Protein 7ASW (pdb70)

InterPro domains:
  IPR013766 Thioredoxin domain [PF00085] (62-162)
  IPR013766 Thioredoxin domain [PS51352] (41-168)
  IPR017937 Thioredoxin, conserved site [PS00194] (82-100)
  IPR036249 Thioredoxin-like superfamily [SSF52833] (62-165)
  IPR044182 Thioredoxin-like protein CITRX, chloroplastic [PTHR47834] (56-163)

Foldseek 3Di:
DDDDAAAEDAPVVVVCCQVVPQAKEKEKEAAPPDDQSVVQVVQVVVLCVVCPVRYHHYYYHCVRHVPVCVVVVPDAPTKMKICGRDPPLDIDIDHTHDGNVRVNVVSVVSVVD

B-factor: mean 70.15, std 12.58, range [30.0, 111.93]

Solvent-accessible surface area: 6855 Å² total; per-residue (Å²): 234,177,147,217,164,20,98,100,15,33,14,132,86,8,122,87,22,57,92,80,68,100,30,5,3,0,1,0,7,20,0,93,180,13,42,63,2,102,110,0,24,144,28,0,77,55,0,4,106,91,6,102,58,114,12,107,1,2,51,1,5,17,83,110,14,72,108,24,17,112,155,59,208,27,161,18,43,0,0,3,28,3,24,3,106,66,93,74,69,111,65,64,111,42,78,26,88,34,60,2,66,89,2,35,91,33,0,25,120,27,75,89,97

Organism: Chlamydomonas reinhardtii (NCBI:txid3055)

Secondary structure (DSSP, 8-state):
-----EEE--HHHHHHHHHT-SSEEEEEEE-TT-HHHHHHHHHHHHHHHHTBTTEEEEEEESTT-HHHHHHTT--SSSEEEEE-SSTTS--EEEES---HHHHHHHHHHHH--

Radius of gyration: 13.7 Å; Cα contacts (8 Å, |Δi|>4): 172; chains: 1; bounding box: 43×28×35 Å

Structure (mmCIF, N/CA/C/O backbone):
data_7ASW
#
_entry.id   7ASW
#
_cell.length_a   61.985
_cell.length_b   61.985
_cell.length_c   61.138
_cell.angle_alpha   90.000
_cell.angle_beta   90.000
_cell.angle_gamma   120.000
#
_symmetry.space_group_name_H-M   'P 32 2 1'
#
loop_
_entity.id
_entity.type
_entity.pdbx_description
1 polymer 'Thioredoxin-related protein CITRX'
2 water water
#
loop_
_atom_site.group_PDB
_atom_site.id
_atom_site.type_symbol
_atom_site.label_atom_id
_atom_site.label_alt_id
_atom_site.label_comp_id
_atom_site.label_asym_id
_atom_site.label_entity_id
_atom_site.label_seq_id
_atom_site.pdbx_PDB_ins_code
_atom_site.Cartn_x
_atom_site.Cartn_y
_atom_site.Cartn_z
_atom_site.occupancy
_atom_site.B_iso_or_equiv
_atom_site.auth_seq_id
_atom_site.auth_comp_id
_atom_site.auth_asym_id
_atom_site.auth_atom_id
_atom_site.pdbx_PDB_model_num
ATOM 1 N N . HIS A 1 20 ? 3.095 41.393 1.960 1.00 85.28 54 HIS A N 1
ATOM 2 C CA . HIS A 1 20 ? 3.706 41.415 3.314 1.00 89.43 54 HIS A CA 1
ATOM 3 C C . HIS A 1 20 ? 3.825 40.000 3.883 1.00 85.39 54 HIS A C 1
ATOM 4 O O . HIS A 1 20 ? 2.916 39.184 3.712 1.00 73.11 54 HIS A O 1
ATOM 11 N N . MET A 1 21 ? 4.970 39.765 4.516 1.00 89.04 55 MET A N 1
ATOM 12 C CA . MET A 1 21 ? 5.384 38.501 5.163 1.00 81.1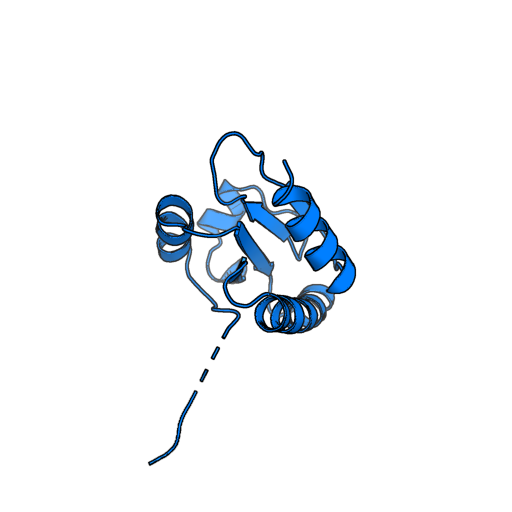8 55 MET A CA 1
ATOM 13 C C . MET A 1 21 ? 6.435 38.842 6.223 1.00 83.84 55 MET A C 1
ATOM 14 O O . MET A 1 21 ? 6.924 39.976 6.250 1.00 87.44 55 MET A O 1
ATOM 19 N N . VAL A 1 22 ? 6.782 37.875 7.061 1.00 81.19 56 VAL A N 1
ATOM 20 C CA . VAL A 1 22 ? 7.789 38.113 8.129 1.00 84.03 56 VAL A CA 1
ATOM 21 C C . VAL A 1 22 ? 9.003 37.225 7.849 1.00 84.75 56 VAL A C 1
ATOM 22 O O . VAL A 1 22 ? 8.863 36.260 7.104 1.00 84.33 56 VAL A O 1
ATOM 26 N N . ILE A 1 23 ? 10.166 37.543 8.406 1.00 87.66 57 ILE A N 1
ATOM 27 C CA . ILE A 1 23 ? 11.284 36.613 8.167 1.00 89.06 57 ILE A CA 1
ATOM 28 C C . ILE A 1 23 ? 11.710 35.848 9.424 1.00 88.27 57 ILE A C 1
ATOM 29 O O . ILE A 1 23 ? 11.707 34.611 9.433 1.00 89.52 57 ILE A O 1
ATOM 34 N N . LYS A 1 27 ? 19.515 32.021 12.744 1.00 80.46 61 LYS A N 1
ATOM 35 C CA . LYS A 1 27 ? 20.028 32.481 14.035 1.00 81.64 61 LYS A CA 1
ATOM 36 C C . LYS A 1 27 ? 21.478 32.062 14.379 1.00 76.09 61 LYS A C 1
ATOM 37 O O . LYS A 1 27 ? 22.062 32.574 15.347 1.00 73.91 61 LYS A O 1
ATOM 43 N N . VAL A 1 28 ? 22.060 31.162 13.590 1.00 74.78 62 VAL A N 1
ATOM 44 C CA . VAL A 1 28 ? 23.486 30.845 13.671 1.00 70.18 62 VAL A CA 1
ATOM 45 C C . VAL A 1 28 ? 24.186 31.545 12.504 1.00 68.17 62 VAL A C 1
ATOM 46 O O . VAL A 1 28 ? 24.196 31.052 11.371 1.00 68.58 62 VAL A O 1
ATOM 50 N N . GLU A 1 29 ? 24.781 32.698 12.776 1.00 61.81 63 GLU A N 1
ATOM 51 C CA . GLU A 1 29 ? 25.335 33.546 11.733 1.00 66.34 63 GLU A CA 1
ATOM 52 C C . GLU A 1 29 ? 26.777 33.151 11.416 1.00 68.27 63 GLU A C 1
ATOM 53 O O . GLU A 1 29 ? 27.612 33.055 12.322 1.00 62.29 63 GLU A O 1
ATOM 59 N N . LYS A 1 30 ? 27.063 32.910 10.133 1.00 66.07 64 LYS A N 1
ATOM 60 C CA . LYS A 1 30 ? 28.446 32.802 9.682 1.00 64.21 64 LYS A CA 1
ATOM 61 C C . LYS A 1 30 ? 29.085 34.185 9.635 1.00 67.95 64 LYS A C 1
ATOM 62 O O . LYS A 1 30 ? 28.505 35.128 9.082 1.00 69.22 64 LYS A O 1
ATOM 68 N N . ILE A 1 31 ? 30.273 34.314 10.232 1.00 66.45 65 ILE A N 1
ATOM 69 C CA . ILE A 1 31 ? 30.966 35.590 10.314 1.00 69.02 65 ILE A CA 1
ATOM 70 C C . ILE A 1 31 ? 32.435 35.403 9.941 1.00 69.44 65 ILE A C 1
ATOM 71 O O . ILE A 1 31 ? 32.906 34.298 9.667 1.00 69.34 65 ILE A O 1
ATOM 76 N N . SER A 1 32 ? 33.145 36.525 9.913 1.00 72.06 66 SER A N 1
ATOM 77 C CA . SER A 1 32 ? 34.548 36.620 9.550 1.00 70.69 66 SER A CA 1
ATOM 78 C C . SER A 1 32 ? 35.390 36.889 10.794 1.00 74.02 66 SER A C 1
ATOM 79 O O . SER A 1 32 ? 34.875 37.205 11.875 1.00 75.75 66 SER A O 1
ATOM 82 N N . GLY A 1 33 ? 36.709 36.763 10.633 1.00 69.55 67 GLY A N 1
ATOM 83 C CA . GLY A 1 33 ? 37.589 37.048 11.753 1.00 69.65 67 GLY A CA 1
ATOM 84 C C . GLY A 1 33 ? 37.392 38.452 12.284 1.00 72.61 67 GLY A C 1
ATOM 85 O O . GLY A 1 33 ? 37.271 38.664 13.488 1.00 73.33 67 GLY A O 1
ATOM 86 N N . GLU A 1 34 ? 37.322 39.436 11.396 1.00 77.71 68 GLU A N 1
ATOM 87 C CA . GLU A 1 34 ? 37.174 40.815 11.926 1.00 79.07 68 GLU A CA 1
ATOM 88 C C . GLU A 1 34 ? 35.836 40.929 12.648 1.00 74.93 68 GLU A C 1
ATOM 89 O O . GLU A 1 34 ? 35.809 41.527 13.717 1.00 75.29 68 GLU A O 1
ATOM 95 N N . GLN A 1 35 ? 34.786 40.335 12.088 1.00 76.38 69 GLN A N 1
ATOM 96 C CA . GLN A 1 35 ? 33.441 40.382 12.716 1.00 75.07 69 GLN A CA 1
ATOM 97 C C . GLN A 1 35 ? 33.498 39.761 14.115 1.00 76.13 69 GLN A C 1
ATOM 98 O O . GLN A 1 35 ? 32.919 40.343 15.039 1.00 75.84 69 GLN A O 1
ATOM 104 N N . LEU A 1 36 ? 34.206 38.640 14.257 1.00 74.51 70 LEU A N 1
ATOM 105 C CA . LEU A 1 36 ? 34.325 37.931 15.552 1.00 71.58 70 LEU A CA 1
ATOM 106 C C . LEU A 1 36 ? 34.978 38.827 16.597 1.00 72.37 70 LEU A C 1
ATOM 107 O O . LEU A 1 36 ? 34.579 38.744 17.748 1.00 72.28 70 LEU A O 1
ATOM 112 N N . GLU A 1 37 ? 35.977 39.608 16.203 1.00 75.77 71 GLU A N 1
ATOM 113 C CA . GLU A 1 37 ? 36.690 40.496 17.152 1.00 76.83 71 GLU A CA 1
ATOM 114 C C . GLU A 1 37 ? 35.678 41.354 17.893 1.00 73.52 71 GLU A C 1
ATOM 115 O O . GLU A 1 37 ? 35.725 41.378 19.114 1.00 71.56 71 GLU A O 1
ATOM 121 N N . VAL A 1 38 ? 34.804 42.025 17.151 1.00 78.43 72 VAL A N 1
ATOM 122 C CA . VAL A 1 38 ? 33.790 42.913 17.787 1.00 80.79 72 VAL A CA 1
ATOM 123 C C . VAL A 1 38 ? 32.733 42.056 18.485 1.00 79.27 72 VAL A C 1
ATOM 124 O O . VAL A 1 38 ? 32.429 42.340 19.642 1.00 77.76 72 VAL A O 1
ATOM 128 N N . ALA A 1 39 ? 32.225 41.027 17.815 1.00 77.01 73 ALA A N 1
ATOM 129 C CA . ALA A 1 39 ? 31.244 40.182 18.494 1.00 76.09 73 ALA A CA 1
ATOM 130 C C . ALA A 1 39 ? 31.737 39.725 19.855 1.00 77.71 73 ALA A C 1
ATOM 131 O O . ALA A 1 39 ? 30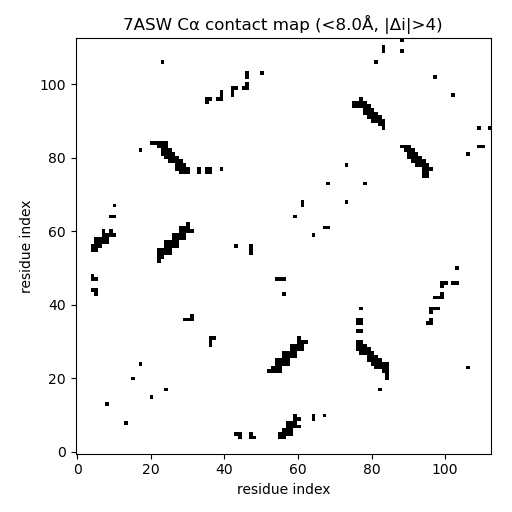.927 39.467 20.751 1.00 80.15 73 ALA A O 1
ATOM 133 N N . ILE A 1 40 ? 33.056 39.638 20.039 1.00 77.08 74 ILE A N 1
ATOM 134 C CA . ILE A 1 40 ? 33.603 39.241 21.332 1.00 74.65 74 ILE A CA 1
ATOM 135 C C . ILE A 1 40 ? 33.646 40.428 22.281 1.00 79.44 74 ILE A C 1
ATOM 136 O O . ILE A 1 40 ? 33.244 40.324 23.448 1.00 81.38 74 ILE A O 1
ATOM 141 N N . ALA A 1 41 ? 34.136 41.573 21.797 1.00 78.98 75 ALA A N 1
ATOM 142 C CA . ALA A 1 41 ? 34.274 42.744 22.654 1.00 82.58 75 ALA A CA 1
ATOM 143 C C . ALA A 1 41 ? 32.945 43.438 22.924 1.00 83.63 75 ALA A C 1
ATOM 144 O O . ALA A 1 41 ? 32.820 44.116 23.949 1.00 82.16 75 ALA A O 1
ATOM 146 N N . SER A 1 42 ? 31.949 43.258 22.053 1.00 84.58 76 SER A N 1
ATOM 147 C CA . SER A 1 42 ? 30.653 43.923 22.156 1.00 83.64 76 SER A CA 1
ATOM 148 C C . SER A 1 42 ? 29.549 43.017 22.703 1.00 85.25 76 SER A C 1
ATOM 149 O O . SER A 1 42 ? 28.366 43.346 22.563 1.00 90.25 76 SER A O 1
ATOM 152 N N . ARG A 1 43 ? 29.899 41.905 23.340 1.00 85.39 77 ARG A N 1
ATOM 153 C CA . ARG A 1 43 ? 28.919 40.870 23.644 1.00 82.76 77 ARG A CA 1
ATOM 154 C C . ARG A 1 43 ? 28.039 41.254 24.830 1.00 82.96 77 ARG A C 1
ATOM 155 O O . ARG A 1 43 ? 28.520 41.769 25.845 1.00 83.69 77 ARG A O 1
ATOM 163 N N . ASP A 1 44 ? 26.734 41.001 24.691 1.00 85.40 78 ASP A N 1
ATOM 164 C CA . ASP A 1 44 ? 25.797 41.131 25.804 1.00 87.22 78 ASP A CA 1
ATOM 165 C C . ASP A 1 44 ? 25.489 39.803 26.482 1.00 87.11 78 ASP A C 1
ATOM 166 O O . ASP A 1 44 ? 25.162 39.791 27.674 1.00 88.69 78 ASP A O 1
ATOM 171 N N . THR A 1 45 ? 25.600 38.695 25.761 1.00 84.59 79 THR A N 1
ATOM 172 C CA . THR A 1 45 ? 25.217 37.374 26.234 1.00 79.89 79 THR A CA 1
ATOM 173 C C . THR A 1 45 ? 26.429 36.449 26.216 1.00 77.06 79 THR A C 1
ATOM 174 O O . THR A 1 45 ? 27.520 36.821 25.780 1.00 78.07 79 THR A O 1
ATOM 178 N N . THR A 1 46 ? 26.225 35.222 26.679 1.00 73.12 80 THR A N 1
ATOM 179 C CA . THR A 1 46 ? 27.188 34.177 26.375 1.00 70.40 80 THR A CA 1
ATOM 180 C C . THR A 1 46 ? 27.324 34.047 24.866 1.00 67.61 80 THR A C 1
ATOM 181 O O . THR A 1 46 ? 26.333 34.098 24.132 1.00 69.94 80 THR A O 1
ATOM 185 N N . LEU A 1 47 ? 28.564 33.909 24.400 1.00 66.50 81 LEU A N 1
ATOM 186 C CA . LEU A 1 47 ? 28.871 33.780 22.981 1.00 61.08 81 LEU A CA 1
ATOM 187 C C . LEU A 1 47 ? 29.448 32.394 22.740 1.00 60.45 81 LEU A C 1
ATOM 188 O O . LEU A 1 47 ? 30.334 31.953 23.486 1.00 54.88 81 LEU A O 1
ATOM 193 N N . ILE A 1 48 ? 28.907 31.705 21.725 1.00 58.49 82 ILE A N 1
ATOM 194 C CA . ILE A 1 48 ? 29.379 30.401 21.261 1.00 54.82 82 ILE A CA 1
ATOM 195 C C . ILE A 1 48 ? 29.933 30.584 19.857 1.00 54.96 82 ILE A C 1
ATOM 196 O O . ILE A 1 48 ? 29.217 31.045 18.959 1.00 54.81 82 ILE A O 1
ATOM 201 N N . VAL A 1 49 ? 31.202 30.224 19.662 1.00 52.83 83 VAL A N 1
ATOM 202 C CA . VAL A 1 49 ? 31.880 30.387 18.377 1.00 53.04 83 VAL A CA 1
ATOM 203 C C . VAL A 1 49 ? 32.245 29.001 17.870 1.00 52.87 83 VAL A C 1
ATOM 204 O O . VAL A 1 49 ? 33.008 28.281 18.524 1.00 51.77 83 VAL A O 1
ATOM 208 N N . ASP A 1 50 ? 31.705 28.627 16.709 1.00 56.05 84 ASP A N 1
ATOM 209 C CA . ASP A 1 50 ? 31.923 27.304 16.130 1.00 55.25 84 ASP A CA 1
ATOM 210 C C . ASP A 1 50 ? 32.903 27.436 14.957 1.00 55.34 84 ASP A C 1
ATOM 211 O O . ASP A 1 50 ? 32.573 28.028 13.924 1.00 51.65 84 ASP A O 1
ATOM 216 N N . PHE A 1 51 ? 34.121 26.907 15.138 1.00 55.19 85 PHE A N 1
ATOM 217 C CA . PHE A 1 51 ? 35.131 26.860 14.085 1.00 52.43 85 PHE A CA 1
ATOM 218 C C . PHE A 1 51 ? 34.967 25.557 13.323 1.00 51.83 85 PHE A C 1
ATOM 219 O O . PHE A 1 51 ? 35.016 24.474 13.918 1.00 52.09 85 PHE A O 1
ATOM 227 N N . PHE A 1 52 ? 34.766 25.659 12.012 1.00 53.44 86 PHE A N 1
ATOM 228 C CA . PHE A 1 52 ? 34.257 24.532 11.255 1.00 54.10 86 PHE A CA 1
ATOM 229 C C . PHE A 1 52 ? 34.834 24.562 9.855 1.00 56.10 86 PHE A C 1
ATOM 230 O O . PHE A 1 52 ? 35.396 25.564 9.404 1.00 57.33 86 PHE A O 1
ATOM 238 N N . ALA A 1 53 ? 34.701 23.434 9.178 1.00 55.52 87 ALA A N 1
ATOM 239 C CA . ALA A 1 53 ? 35.035 23.330 7.773 1.00 61.85 87 ALA A CA 1
ATOM 240 C C . ALA A 1 53 ? 33.876 22.644 7.076 1.00 62.20 87 ALA A C 1
ATOM 241 O O . ALA A 1 53 ? 33.163 21.832 7.679 1.00 63.38 87 ALA A O 1
ATOM 243 N N . THR A 1 54 ? 33.705 22.985 5.799 1.00 55.79 88 THR A N 1
ATOM 244 C CA . THR A 1 54 ? 32.571 22.517 5.023 1.00 60.15 88 THR A CA 1
ATOM 245 C C . THR A 1 54 ? 32.686 21.034 4.675 1.00 62.35 88 THR A C 1
ATOM 246 O O . THR A 1 54 ? 31.658 20.374 4.461 1.00 61.67 88 THR A O 1
ATOM 250 N N . TRP A 1 55 ? 33.908 20.494 4.633 1.00 62.68 89 TRP A N 1
ATOM 251 C CA . TRP A 1 55 ? 34.138 19.092 4.298 1.00 63.08 89 TRP A CA 1
ATOM 252 C C . TRP A 1 55 ? 34.042 18.163 5.501 1.00 64.09 89 TRP A C 1
ATOM 253 O O . TRP A 1 55 ? 34.193 16.951 5.333 1.00 66.12 89 TRP A O 1
ATOM 264 N N . CYS A 1 56 ? 33.795 18.685 6.697 1.00 63.95 90 CYS A N 1
ATOM 265 C CA . CYS A 1 56 ? 33.897 17.910 7.927 1.00 60.50 90 CYS A CA 1
ATOM 266 C C . CYS A 1 56 ? 32.514 17.425 8.356 1.00 60.20 90 CYS A C 1
ATOM 267 O O . CYS A 1 56 ? 31.624 18.235 8.632 1.00 59.18 90 CYS A O 1
ATOM 270 N N . GLY A 1 57 ? 32.344 16.103 8.415 1.00 58.54 91 GLY A N 1
ATOM 271 C CA . GLY A 1 57 ? 31.115 15.496 8.863 1.00 58.60 91 GLY A CA 1
ATOM 272 C C . GLY A 1 57 ? 30.612 16.021 10.201 1.00 63.84 91 GLY A C 1
ATOM 273 O O . GLY A 1 57 ? 29.566 16.677 10.279 1.00 59.47 91 GLY A O 1
ATOM 274 N N . PRO A 1 58 ? 31.349 15.738 11.286 1.00 65.51 92 PRO A N 1
ATOM 275 C CA . PRO A 1 58 ? 30.914 16.209 12.614 1.00 62.82 92 PRO A CA 1
ATOM 276 C C . PRO A 1 58 ? 30.567 17.688 12.663 1.00 59.88 92 PRO A C 1
ATOM 277 O O . PRO A 1 58 ? 29.605 18.048 13.352 1.00 55.05 92 PRO A O 1
ATOM 281 N N . CYS A 1 59 ? 31.303 18.550 11.939 1.00 59.41 93 CYS A N 1
ATOM 282 C CA . CYS A 1 59 ? 30.945 19.969 11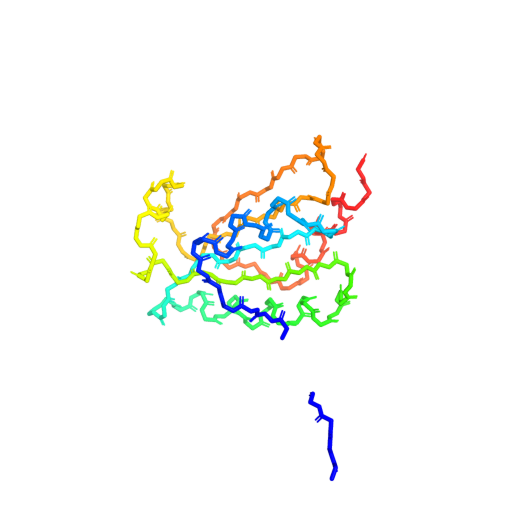.866 1.00 56.87 93 CYS A CA 1
ATOM 283 C C . CYS A 1 59 ? 29.542 20.155 11.314 1.00 59.22 93 CYS A C 1
ATOM 284 O O . CYS A 1 59 ? 28.773 20.984 11.819 1.00 56.36 93 CYS A O 1
ATOM 287 N N . LEU A 1 60 ? 29.200 19.393 10.270 1.00 59.00 94 LEU A N 1
ATOM 288 C CA . LEU A 1 60 ? 27.875 19.476 9.666 1.00 59.57 94 LEU A CA 1
ATOM 289 C C . LEU A 1 60 ? 26.804 19.143 10.685 1.00 58.85 94 LEU A C 1
ATOM 290 O O . LEU A 1 60 ? 25.809 19.863 10.821 1.00 56.82 94 LEU A O 1
ATOM 295 N N . LEU A 1 61 ? 27.013 18.060 11.430 1.00 58.13 95 LEU A N 1
ATOM 296 C CA . LEU A 1 61 ? 26.064 17.654 12.459 1.00 60.29 95 LEU A CA 1
ATOM 297 C C . LEU A 1 61 ? 25.999 18.667 13.592 1.00 59.03 95 LEU A C 1
ATOM 298 O O . LEU A 1 61 ? 24.909 18.948 14.113 1.00 57.12 95 LEU A O 1
ATOM 303 N N . LEU A 1 62 ? 27.154 19.221 13.987 1.00 55.95 96 LEU A N 1
ATOM 304 C CA . LEU A 1 62 ? 27.176 20.175 15.090 1.00 54.48 96 LEU A CA 1
ATOM 305 C C . LEU A 1 62 ? 26.407 21.433 14.736 1.00 57.50 96 LEU A C 1
ATOM 306 O O . LEU A 1 62 ? 25.725 22.008 15.592 1.00 54.50 96 LEU A O 1
ATOM 311 N N . ALA A 1 63 ? 26.401 21.795 13.463 1.00 61.87 97 ALA A N 1
ATOM 312 C CA . ALA A 1 63 ? 25.705 23.026 13.040 1.00 61.16 97 ALA A CA 1
ATOM 313 C C . ALA A 1 63 ? 24.201 22.899 13.262 1.00 57.95 97 ALA A C 1
ATOM 314 O O . ALA A 1 63 ? 23.568 23.909 13.477 1.00 58.72 97 ALA A O 1
ATOM 316 N N . ARG A 1 64 ? 23.683 21.670 13.171 1.00 59.25 98 ARG A N 1
ATOM 317 C CA . ARG A 1 64 ? 22.236 21.397 13.379 1.00 62.17 98 ARG A CA 1
ATOM 318 C C . ARG A 1 64 ? 21.930 21.538 14.873 1.00 63.44 98 ARG A C 1
ATOM 319 O O . ARG A 1 64 ? 20.903 22.160 15.210 1.00 61.05 98 ARG A O 1
ATOM 327 N N . GLU A 1 65 ? 22.796 20.981 15.726 1.00 59.44 99 GLU A N 1
ATOM 328 C CA . GLU A 1 65 ? 22.599 21.083 17.187 1.00 57.78 99 GLU A CA 1
ATOM 329 C C . GLU A 1 65 ? 22.661 22.549 17.593 1.00 56.97 99 GLU A C 1
ATOM 330 O O . GLU A 1 65 ? 21.884 22.950 18.430 1.00 58.53 99 GLU A O 1
ATOM 336 N N . LEU A 1 66 ? 23.582 23.307 17.007 1.00 56.99 100 LEU A N 1
ATOM 337 C CA . LEU A 1 66 ? 23.727 24.711 17.362 1.00 57.35 100 LEU A CA 1
ATOM 338 C C . LEU A 1 66 ? 22.493 25.516 16.977 1.00 61.75 100 LEU A C 1
ATOM 339 O O . LEU A 1 66 ? 22.118 26.454 17.695 1.00 63.52 100 LEU A O 1
ATOM 344 N N . GLU A 1 67 ? 21.854 25.181 15.848 1.00 58.05 101 GLU A N 1
ATOM 345 C CA . GLU A 1 67 ? 20.624 25.883 15.494 1.00 63.52 101 GLU A CA 1
ATOM 346 C C . GLU A 1 67 ? 19.527 25.587 16.508 1.00 60.04 101 GLU A C 1
ATOM 347 O O . GLU A 1 67 ? 18.783 26.484 16.904 1.00 61.72 101 GLU A O 1
ATOM 353 N N . GLN A 1 68 ? 19.458 24.347 16.991 1.00 61.19 102 GLN A N 1
ATOM 354 C CA . GLN A 1 68 ? 18.520 24.021 18.060 1.00 59.77 102 GLN A CA 1
ATOM 355 C C . GLN A 1 68 ? 18.855 24.763 19.348 1.00 64.51 102 GLN A C 1
ATOM 356 O O . GLN A 1 68 ? 17.951 25.271 20.022 1.00 67.81 102 GLN A O 1
ATOM 362 N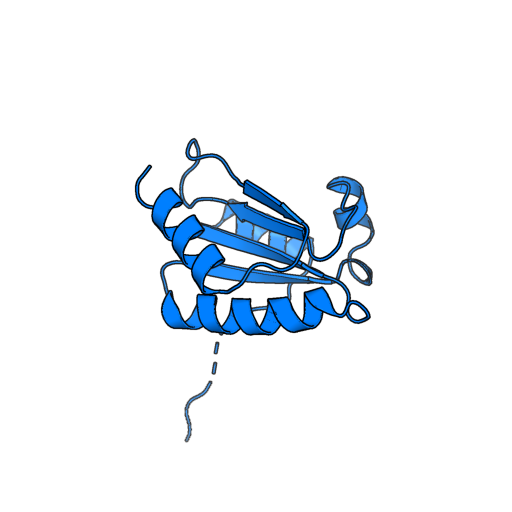 N . VAL A 1 69 ? 20.148 24.834 19.710 1.00 64.08 103 VAL A N 1
ATOM 363 C CA . VAL A 1 69 ? 20.570 25.598 20.894 1.00 63.15 103 VAL A CA 1
ATOM 364 C C . VAL A 1 69 ? 20.180 27.064 20.754 1.00 63.94 103 VAL A C 1
ATOM 365 O O . VAL A 1 69 ? 19.625 27.668 21.680 1.00 64.37 103 VAL A O 1
ATOM 369 N N . ALA A 1 70 ? 20.478 27.660 19.591 1.00 64.25 104 ALA A N 1
ATOM 370 C CA . ALA A 1 70 ? 20.235 29.086 19.382 1.00 64.55 104 ALA A CA 1
ATOM 371 C C . ALA A 1 70 ? 18.745 29.421 19.394 1.00 68.75 104 ALA A C 1
ATOM 372 O O . ALA A 1 70 ? 18.363 30.541 19.749 1.00 68.40 104 ALA A O 1
ATOM 374 N N . GLU A 1 71 ? 17.894 28.470 19.009 1.00 69.32 105 GLU A N 1
ATOM 375 C CA . GLU A 1 71 ? 16.455 28.689 19.064 1.00 72.06 105 GLU A CA 1
ATOM 376 C C . GLU A 1 71 ? 15.923 28.538 20.488 1.00 78.90 105 GLU A C 1
ATOM 377 O O . GLU A 1 71 ? 15.251 29.443 21.002 1.00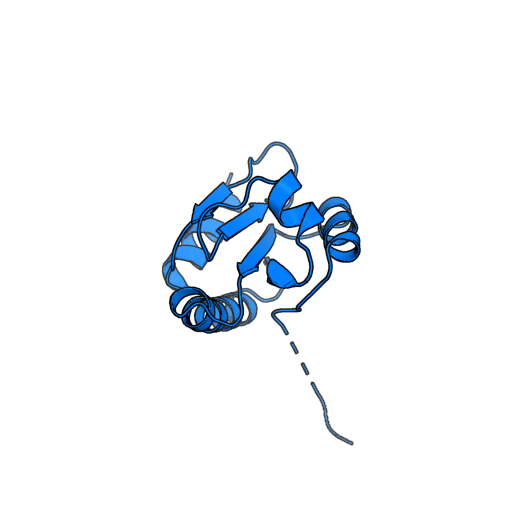 75.85 105 GLU A O 1
ATOM 383 N N . GLU A 1 72 ? 16.226 27.394 21.139 1.00 77.23 106 GLU A N 1
ATOM 384 C CA . GLU A 1 72 ? 15.738 27.080 22.490 1.00 74.58 106 GLU A CA 1
ATOM 385 C C . GLU A 1 72 ? 16.237 28.044 23.562 1.00 72.30 106 GLU A C 1
ATOM 386 O O . GLU A 1 72 ? 15.672 28.072 24.660 1.00 73.22 106 GLU A O 1
ATOM 392 N N . MET A 1 73 ? 17.308 28.796 23.297 1.00 72.61 107 MET A N 1
ATOM 393 C CA . MET A 1 73 ? 17.879 29.715 24.273 1.00 69.88 107 MET A CA 1
ATOM 394 C C . MET A 1 73 ? 17.947 31.130 23.725 1.00 70.32 107 MET A C 1
ATOM 395 O O . MET A 1 73 ? 18.775 31.927 24.178 1.00 71.69 107 MET A O 1
ATOM 400 N N . ASP A 1 74 ? 17.097 31.446 22.748 1.00 70.60 108 ASP A N 1
ATOM 401 C CA . ASP A 1 74 ? 17.113 32.753 22.106 1.00 72.68 108 ASP A CA 1
ATOM 402 C C . ASP A 1 74 ? 17.149 33.862 23.145 1.00 72.86 108 ASP A C 1
ATOM 403 O O . ASP A 1 74 ? 16.347 33.881 24.081 1.00 72.68 108 ASP A O 1
ATOM 408 N N . GLY A 1 75 ? 18.091 34.786 22.974 1.00 73.63 109 GLY A N 1
ATOM 409 C CA . GLY A 1 75 ? 18.304 35.847 23.930 1.00 69.09 109 GLY A CA 1
ATOM 410 C C . GLY A 1 75 ? 19.179 35.479 25.108 1.00 69.65 109 GLY A C 1
ATOM 411 O O . GLY A 1 75 ? 19.559 36.370 25.873 1.00 73.78 109 GLY A O 1
ATOM 412 N N . ARG A 1 76 ? 19.492 34.198 25.302 1.00 67.97 110 ARG A N 1
ATOM 413 C CA . ARG A 1 76 ? 20.480 33.797 26.295 1.00 71.01 110 ARG A CA 1
ATOM 414 C C . ARG A 1 76 ? 21.856 33.546 25.686 1.00 74.97 110 ARG A C 1
ATOM 415 O O . ARG A 1 76 ? 22.861 33.619 26.402 1.00 75.82 110 ARG A O 1
ATOM 423 N N . VAL A 1 77 ? 21.922 33.247 24.388 1.00 70.06 111 VAL A N 1
ATOM 424 C CA . VAL A 1 77 ? 23.180 33.024 23.698 1.00 68.14 111 VAL A CA 1
ATOM 425 C C . VAL A 1 77 ? 23.092 33.633 22.308 1.00 69.57 111 VAL A C 1
ATOM 426 O O . VAL A 1 77 ? 22.007 33.827 21.759 1.00 71.32 111 VAL A O 1
ATOM 430 N N . LYS A 1 78 ? 24.260 33.972 21.762 1.00 66.83 112 LYS A N 1
ATOM 431 C CA . LYS A 1 78 ? 24.436 34.194 20.335 1.00 63.13 112 LYS A CA 1
ATOM 432 C C . LYS A 1 78 ? 25.420 33.153 19.822 1.00 62.58 112 LYS A C 1
ATOM 433 O O . LYS A 1 78 ? 26.485 32.951 20.417 1.00 61.05 112 LYS A O 1
ATOM 439 N N . VAL A 1 79 ? 25.043 32.465 18.754 1.00 60.36 113 VAL A N 1
ATOM 440 C CA . VAL A 1 79 ? 25.873 31.442 18.143 1.00 58.07 113 VAL A CA 1
ATOM 441 C C . VAL A 1 79 ? 26.383 32.004 16.829 1.00 59.42 113 VAL A C 1
ATOM 442 O O . VAL A 1 79 ? 25.605 32.547 16.040 1.00 63.46 113 VAL A O 1
ATOM 446 N N . VAL A 1 80 ? 27.689 31.926 16.623 1.00 58.11 114 VAL A N 1
ATOM 447 C CA . VAL A 1 80 ? 28.311 32.316 15.369 1.00 59.62 114 VAL A CA 1
ATOM 448 C C . VAL A 1 80 ? 29.209 31.165 14.948 1.00 56.96 114 VAL A C 1
ATOM 449 O O . VAL A 1 80 ? 29.701 30.405 15.792 1.00 55.17 114 VAL A O 1
ATOM 453 N N . LYS A 1 81 ? 29.380 31.024 13.637 1.00 58.29 115 LYS A N 1
ATOM 454 C CA . LYS A 1 81 ? 30.261 29.974 13.077 1.00 60.64 115 LYS A CA 1
ATOM 455 C C . LYS A 1 81 ? 31.327 30.625 12.196 1.00 61.47 115 LYS A C 1
ATOM 456 O O . LYS A 1 81 ? 31.039 31.628 11.598 1.00 63.58 115 LYS A O 1
ATOM 462 N N . ILE A 1 82 ? 32.528 30.067 12.160 1.00 56.47 116 ILE A N 1
ATOM 463 C CA . ILE A 1 82 ? 33.622 30.663 11.346 1.00 56.85 116 ILE A CA 1
ATOM 464 C C . ILE A 1 82 ? 34.287 29.580 10.502 1.00 57.31 116 ILE A C 1
ATOM 465 O O . ILE A 1 82 ? 34.774 28.631 11.063 1.00 57.56 116 ILE A O 1
ATOM 470 N N . ASP A 1 83 ? 34.243 29.732 9.186 1.00 56.78 117 ASP A N 1
ATOM 471 C CA . ASP A 1 83 ? 34.906 28.819 8.263 1.00 62.13 117 ASP A CA 1
ATOM 472 C C . ASP A 1 83 ? 36.419 28.974 8.385 1.00 63.60 117 ASP A C 1
ATOM 473 O O . ASP A 1 83 ? 36.963 30.039 8.065 1.00 64.42 117 ASP A O 1
ATOM 478 N N . VAL A 1 84 ? 37.094 27.920 8.851 1.00 59.90 118 VAL A N 1
ATOM 479 C CA . VAL A 1 84 ? 38.540 27.992 9.059 1.00 63.88 118 VAL A CA 1
ATOM 480 C C . VAL A 1 84 ? 39.268 28.151 7.732 1.00 65.50 118 VAL A C 1
ATOM 481 O O . VAL A 1 84 ? 40.279 28.855 7.645 1.00 70.28 118 VAL A O 1
ATOM 485 N N . ASP A 1 85 ? 38.764 27.506 6.678 1.00 66.43 119 ASP A N 1
ATOM 486 C CA . ASP A 1 85 ? 39.393 27.623 5.363 1.00 71.00 119 ASP A CA 1
ATOM 487 C C . ASP A 1 85 ? 39.384 29.069 4.871 1.00 74.33 119 ASP A C 1
ATOM 488 O O . ASP A 1 85 ? 40.397 29.567 4.363 1.00 83.02 119 ASP A O 1
ATOM 493 N N . GLU A 1 86 ? 38.272 29.773 5.066 1.00 69.82 120 GLU A N 1
ATOM 494 C CA . GLU A 1 86 ? 38.158 31.188 4.740 1.00 67.69 120 GLU A CA 1
ATOM 495 C C . GLU A 1 86 ? 38.874 32.106 5.730 1.00 69.62 120 GLU A C 1
ATOM 496 O O . GLU A 1 86 ? 38.954 33.313 5.478 1.00 68.51 120 GLU A O 1
ATOM 502 N N . ASN A 1 87 ? 39.369 31.597 6.859 1.00 70.64 121 ASN A N 1
ATOM 503 C CA . ASN A 1 87 ? 40.008 32.444 7.872 1.00 73.01 121 ASN A CA 1
ATOM 504 C C . ASN A 1 87 ? 41.300 31.800 8.361 1.00 75.20 121 ASN A C 1
ATOM 505 O O . ASN A 1 87 ? 41.510 31.639 9.567 1.00 76.32 121 ASN A O 1
ATOM 510 N N . PRO A 1 88 ? 42.224 31.480 7.447 1.00 78.47 122 PRO A N 1
ATOM 511 C CA . PRO A 1 88 ? 43.376 30.649 7.842 1.00 79.41 122 PRO A CA 1
ATOM 512 C C . PRO A 1 88 ? 44.276 31.335 8.837 1.00 76.95 122 PRO A C 1
ATOM 513 O O . PRO A 1 88 ? 44.845 30.673 9.714 1.00 79.45 122 PRO A O 1
ATOM 517 N N . ASP A 1 89 ? 44.348 32.653 8.736 1.00 77.66 123 ASP A N 1
ATOM 518 C CA . ASP A 1 89 ? 45.170 33.455 9.668 1.00 78.13 123 ASP A CA 1
ATOM 519 C C . ASP A 1 89 ? 44.659 33.244 11.090 1.00 79.90 123 ASP A C 1
ATOM 520 O O . ASP A 1 89 ? 45.452 32.845 11.935 1.00 80.13 123 ASP A O 1
ATOM 525 N N . LEU A 1 90 ? 43.377 33.521 11.324 1.00 78.78 124 LEU A N 1
ATOM 526 C CA . LEU A 1 90 ? 42.784 33.402 12.651 1.00 78.43 124 LEU A CA 1
ATOM 527 C C . LEU A 1 90 ? 42.873 31.973 13.169 1.00 74.25 124 LEU A C 1
ATOM 528 O O . LEU A 1 90 ? 43.136 31.749 14.358 1.00 71.55 124 LEU A O 1
ATOM 533 N N . SER A 1 91 ? 42.695 30.997 12.282 1.00 71.17 125 SER A N 1
ATOM 534 C CA . SER A 1 91 ? 42.752 29.610 12.712 1.00 74.76 125 SER A CA 1
ATOM 535 C C . SER A 1 91 ? 44.155 29.250 13.203 1.00 78.35 125 SER A C 1
ATOM 536 O O . SER A 1 91 ? 44.311 28.500 14.169 1.00 76.75 125 SER A O 1
ATOM 539 N N . ASN A 1 92 ? 45.192 29.767 12.543 1.00 78.34 126 ASN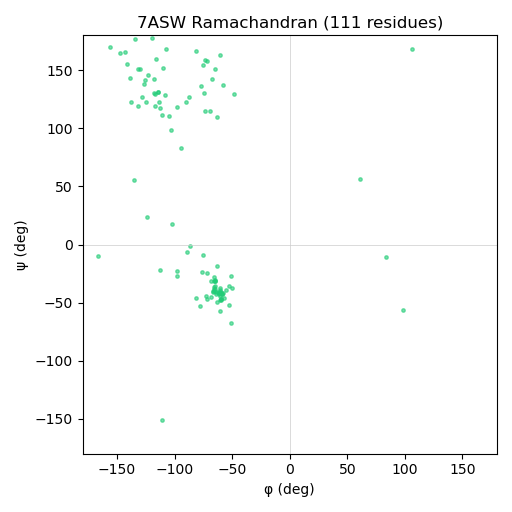 A N 1
ATOM 540 C CA . ASN A 1 92 ? 46.556 29.578 13.031 1.00 77.95 126 ASN A CA 1
ATOM 541 C C . ASN A 1 92 ? 46.782 30.343 14.324 1.00 78.15 126 ASN A C 1
ATOM 542 O O . ASN A 1 92 ? 47.346 29.799 15.277 1.00 78.73 126 ASN A O 1
ATOM 547 N N . MET A 1 93 ? 46.331 31.599 14.381 1.00 78.28 127 MET A N 1
ATOM 548 C CA . MET A 1 93 ? 46.532 32.424 15.571 1.00 79.86 127 MET A CA 1
ATOM 549 C C . MET A 1 93 ? 45.992 31.755 16.836 1.00 77.80 127 MET A C 1
ATOM 550 O O . MET A 1 93 ? 46.621 31.833 17.898 1.00 78.82 127 MET A O 1
ATOM 555 N N . LEU A 1 94 ? 44.846 31.087 16.745 1.00 76.25 128 LEU A N 1
ATOM 556 C CA . LEU A 1 94 ? 44.271 30.365 17.868 1.00 77.40 128 LEU A CA 1
ATOM 557 C C . LEU A 1 94 ? 44.755 28.927 17.965 1.00 75.19 128 LEU A C 1
ATOM 558 O O . LEU A 1 94 ? 44.406 28.245 18.928 1.00 74.40 128 LEU A O 1
ATOM 563 N N . ARG A 1 95 ? 45.513 28.443 16.982 1.00 77.37 129 ARG A N 1
ATOM 564 C CA . ARG A 1 95 ? 46.014 27.067 16.957 1.00 76.91 129 ARG A CA 1
ATOM 565 C C . ARG A 1 95 ? 44.859 26.064 16.948 1.00 76.26 129 ARG A C 1
ATOM 566 O O . ARG A 1 95 ? 44.771 25.176 17.795 1.00 79.41 129 ARG A O 1
ATOM 574 N N . ILE A 1 96 ? 43.979 26.213 15.956 1.00 70.88 130 ILE A N 1
ATOM 575 C CA . ILE A 1 96 ? 42.842 25.315 15.778 1.00 68.86 130 ILE A CA 1
ATOM 576 C C . ILE A 1 96 ? 43.371 23.991 15.240 1.00 69.78 130 ILE A C 1
ATOM 577 O O . ILE A 1 96 ? 43.866 23.927 14.115 1.00 74.26 130 ILE A O 1
ATOM 582 N N . GLN A 1 97 ? 43.255 22.921 16.019 1.00 73.77 131 GLN A N 1
ATOM 583 C CA . GLN A 1 97 ? 43.814 21.653 15.580 1.00 74.70 131 GLN A CA 1
ATOM 584 C C . GLN A 1 97 ? 42.786 20.577 15.270 1.00 76.52 131 GLN A C 1
ATOM 585 O O . GLN A 1 97 ? 43.105 19.645 14.530 1.00 89.12 131 GLN A O 1
ATOM 591 N N . GLY A 1 98 ? 41.581 20.668 15.795 1.00 69.55 132 GLY A N 1
ATOM 592 C CA . GLY A 1 98 ? 40.588 19.633 15.581 1.00 73.11 132 GLY A CA 1
ATOM 593 C C . GLY A 1 98 ? 39.240 20.273 15.331 1.00 69.34 132 GLY A C 1
ATOM 594 O O . GLY A 1 98 ? 38.900 21.302 15.918 1.00 67.06 132 GLY A O 1
ATOM 595 N N . LEU A 1 99 ? 38.478 19.665 14.436 1.00 66.43 133 LEU A N 1
ATOM 596 C CA . LEU A 1 99 ? 37.241 20.267 13.977 1.00 65.26 133 LEU A CA 1
ATOM 597 C C . LEU A 1 99 ? 36.069 19.365 14.350 1.00 68.29 133 LEU A C 1
ATOM 598 O O . LEU A 1 99 ? 36.203 18.134 14.333 1.00 74.07 133 LEU A O 1
ATOM 603 N N . PRO A 1 100 ? 34.930 19.927 14.745 1.00 63.11 134 PRO A N 1
ATOM 604 C CA . PRO A 1 100 ? 34.796 21.357 15.009 1.00 60.61 134 PRO A CA 1
ATOM 605 C C . PRO A 1 100 ? 35.485 21.781 16.317 1.00 57.29 134 PRO A C 1
ATOM 606 O O . PRO A 1 100 ? 35.722 20.944 17.184 1.00 59.85 134 PRO A O 1
ATOM 610 N N . THR A 1 101 ? 35.810 23.060 16.455 1.00 56.07 135 THR A N 1
ATOM 611 C CA . THR A 1 101 ? 36.282 23.610 17.718 1.00 56.52 135 THR A CA 1
ATOM 612 C C . THR A 1 101 ? 35.241 24.607 18.201 1.00 54.39 135 THR A C 1
ATOM 613 O O . THR A 1 101 ? 34.756 25.428 17.418 1.00 51.94 135 THR A O 1
ATOM 617 N N . ILE A 1 102 ? 34.856 24.490 19.468 1.00 56.15 136 ILE A N 1
ATOM 618 C CA . ILE A 1 102 ? 33.804 25.302 20.055 1.00 54.68 136 ILE A CA 1
ATOM 619 C C . ILE A 1 102 ? 34.410 26.119 21.179 1.00 56.24 136 ILE A C 1
ATOM 620 O O . ILE A 1 102 ? 35.109 25.577 22.045 1.00 54.48 136 ILE A O 1
ATOM 625 N N . VAL A 1 103 ? 34.144 27.417 21.166 1.00 50.93 137 VAL A N 1
ATOM 626 C CA . VAL A 1 103 ? 34.613 28.304 22.210 1.00 54.42 137 VAL A CA 1
ATOM 627 C C . VAL A 1 103 ? 33.391 29.016 22.768 1.00 52.90 137 VAL A C 1
ATOM 628 O O . VAL A 1 103 ? 32.622 29.623 22.013 1.00 54.94 137 VAL A O 1
ATOM 632 N N . ILE A 1 104 ? 33.182 28.884 24.071 1.00 52.20 138 ILE A N 1
ATOM 633 C CA . ILE A 1 104 ? 32.057 29.482 24.767 1.00 55.98 138 ILE A CA 1
ATOM 634 C C . ILE A 1 104 ? 32.605 30.555 25.704 1.00 59.00 138 ILE A C 1
ATOM 635 O O . ILE A 1 104 ? 33.379 30.263 26.627 1.00 58.14 138 ILE A O 1
ATOM 640 N N . ILE A 1 105 ? 32.215 31.796 25.454 1.00 60.08 139 ILE A N 1
ATOM 641 C CA . ILE A 1 105 ? 32.725 32.959 26.170 1.00 68.27 139 ILE A CA 1
ATOM 642 C C . ILE A 1 105 ? 31.587 33.513 27.035 1.00 67.20 139 ILE A C 1
ATOM 643 O O . ILE A 1 105 ? 30.593 34.014 26.495 1.00 64.61 139 ILE A O 1
ATOM 648 N N . PRO A 1 106 ? 31.673 33.416 28.362 1.00 69.12 140 PRO A N 1
ATOM 649 C CA . PRO A 1 106 ? 30.580 33.910 29.202 1.00 68.92 140 PRO A CA 1
ATOM 650 C C . PRO A 1 106 ? 30.346 35.396 29.004 1.00 75.17 140 PRO A C 1
ATOM 651 O O . PRO A 1 106 ? 31.178 36.129 28.460 1.00 76.01 140 PRO A O 1
ATOM 655 N N . LYS A 1 107 ? 29.166 35.824 29.448 1.00 79.43 141 LYS A N 1
ATOM 656 C CA . LYS A 1 107 ? 28.730 37.203 29.266 1.00 82.87 141 LYS A CA 1
ATOM 657 C C . LYS A 1 107 ? 29.670 38.194 29.949 1.00 82.04 141 LYS A C 1
ATOM 658 O O . LYS A 1 107 ? 29.941 39.277 29.416 1.00 77.03 141 LYS A O 1
ATOM 664 N N . ASP A 1 108 ? 30.057 37.875 31.173 1.00 83.04 142 ASP A N 1
ATOM 665 C CA . ASP A 1 108 ? 30.871 38.820 31.966 1.00 88.46 142 ASP A CA 1
ATOM 666 C C . ASP A 1 108 ? 32.284 38.273 32.125 1.00 90.47 142 ASP A C 1
ATOM 667 O O . ASP A 1 108 ? 32.436 37.065 32.200 1.00 86.71 142 ASP A O 1
ATOM 672 N N . ALA A 1 109 ? 33.266 39.159 32.273 1.00 85.57 143 ALA A N 1
ATOM 673 C CA . ALA A 1 109 ? 34.667 38.726 32.450 1.00 87.76 143 ALA A CA 1
ATOM 674 C C . ALA A 1 109 ? 34.854 38.110 33.835 1.00 93.55 143 ALA A C 1
ATOM 675 O O . ALA A 1 109 ? 34.077 38.399 34.755 1.00 91.99 143 ALA A O 1
ATOM 677 N N . GLY A 1 110 ? 35.877 37.281 33.998 1.00 91.67 144 GLY A N 1
ATOM 678 C CA . GLY A 1 110 ? 36.041 36.620 35.301 1.00 97.70 144 GLY A CA 1
ATOM 679 C C . GLY A 1 110 ? 35.466 35.225 35.204 1.00 100.14 144 GLY A C 1
ATOM 680 O O . GLY A 1 110 ? 36.199 34.272 35.533 1.00 100.08 144 GLY A O 1
ATOM 681 N N . LYS A 1 111 ? 34.186 35.119 34.826 1.00 97.85 145 LYS A N 1
ATOM 682 C CA . LYS A 1 111 ? 33.571 33.807 34.530 1.00 92.62 145 LYS A CA 1
ATOM 683 C C . LYS A 1 111 ? 34.385 33.333 33.333 1.00 92.26 145 LYS A C 1
ATOM 684 O O . LYS A 1 111 ? 34.277 33.938 32.276 1.00 94.78 145 LYS A O 1
ATOM 690 N N . PRO A 1 112 ? 35.231 32.307 33.482 1.00 89.41 146 PRO A N 1
ATOM 691 C CA . PRO A 1 112 ? 36.174 31.899 32.430 1.00 89.33 146 PRO A CA 1
ATOM 692 C C . PRO A 1 112 ? 35.574 31.130 31.241 1.00 84.98 146 PRO A C 1
ATOM 693 O O . PRO A 1 112 ? 34.575 30.478 31.403 1.00 81.18 146 PRO A O 1
ATOM 697 N N . ALA A 1 113 ? 36.235 31.211 30.083 1.00 79.45 147 ALA A N 1
ATOM 698 C CA . ALA A 1 113 ? 35.729 30.594 28.869 1.00 71.60 147 ALA A CA 1
ATOM 699 C C . ALA A 1 113 ? 36.038 29.106 28.798 1.00 68.81 147 ALA A C 1
ATOM 700 O O . ALA A 1 113 ? 36.855 28.570 29.549 1.00 74.42 147 ALA A O 1
ATOM 702 N N . LEU A 1 114 ? 35.371 28.443 27.858 1.00 63.99 148 LEU A N 1
ATOM 703 C CA . LEU A 1 114 ? 35.568 27.030 27.601 1.00 59.94 148 LEU A CA 1
ATOM 704 C C . LEU A 1 114 ? 35.876 26.829 26.123 1.00 60.58 148 LEU A C 1
ATOM 705 O O . LEU A 1 114 ? 35.208 27.401 25.260 1.00 56.03 148 LEU A O 1
ATOM 710 N N . ARG A 1 115 ? 36.831 25.954 25.859 1.00 62.32 149 ARG A N 1
ATOM 711 C CA . ARG A 1 115 ? 37.235 25.601 24.488 1.00 58.36 149 ARG A CA 1
ATOM 712 C C . ARG A 1 115 ? 37.195 24.083 24.389 1.00 58.87 149 ARG A C 1
ATOM 713 O O . ARG A 1 115 ? 37.763 23.443 25.238 1.00 62.84 149 ARG A O 1
ATOM 721 N N . THR A 1 116 ? 36.499 23.537 23.405 1.00 57.16 150 THR A N 1
ATOM 722 C CA . THR A 1 116 ? 36.489 22.063 23.290 1.00 63.08 150 THR A CA 1
ATOM 723 C C . THR A 1 116 ? 36.500 21.645 21.828 1.00 60.59 150 THR A C 1
ATOM 724 O O . THR A 1 116 ? 36.258 22.476 20.989 1.00 59.56 150 THR A O 1
ATOM 728 N N . GLU A 1 117 ? 36.790 20.376 21.578 1.00 65.43 151 GLU A N 1
ATOM 729 C CA . GLU A 1 117 ? 36.830 19.849 20.197 1.00 66.59 151 GLU A CA 1
ATOM 730 C C . GLU A 1 117 ? 35.921 18.637 20.065 1.00 63.93 151 GLU A C 1
ATOM 731 O O . GLU A 1 117 ? 35.875 17.831 20.974 1.00 63.67 151 GLU A O 1
ATOM 737 N N . GLY A 1 118 ? 35.241 18.545 18.934 1.00 63.75 152 GLY A N 1
ATOM 738 C CA . GLY A 1 118 ? 34.370 17.402 18.661 1.00 58.82 152 GLY A CA 1
ATOM 739 C C . GLY A 1 118 ? 32.913 17.759 18.769 1.00 56.43 152 GLY A C 1
ATOM 740 O O . GLY A 1 118 ? 32.587 18.790 19.320 1.00 55.81 152 GLY A O 1
ATOM 741 N N . PHE A 1 119 ? 32.077 16.843 18.295 1.00 54.00 153 PHE A N 1
ATOM 742 C CA . PHE A 1 119 ? 30.608 16.984 18.296 1.00 50.90 153 PHE A CA 1
ATOM 743 C C . PHE A 1 119 ? 30.107 16.960 19.739 1.00 56.14 153 PHE A C 1
ATOM 744 O O . PHE A 1 119 ? 30.661 16.253 20.558 1.00 57.29 153 PHE A O 1
ATOM 752 N N . LEU A 1 120 ? 29.097 17.773 20.013 1.00 56.66 154 LEU A N 1
ATOM 753 C CA . LEU A 1 120 ? 28.457 17.909 21.330 1.00 55.40 154 LEU A CA 1
ATOM 754 C C . LEU A 1 120 ? 26.964 17.992 21.070 1.00 57.00 154 LEU A C 1
ATOM 755 O O . LEU A 1 120 ? 26.583 18.828 20.298 1.00 52.95 154 LEU A O 1
ATOM 760 N N . PRO A 1 121 ? 26.107 17.128 21.629 1.00 59.82 155 PRO A N 1
ATOM 761 C CA . PRO A 1 121 ? 24.662 17.266 21.416 1.00 57.03 155 PRO A CA 1
ATOM 762 C C . PRO A 1 121 ? 24.135 18.546 22.032 1.00 57.24 155 PRO A C 1
ATOM 763 O O . PRO A 1 121 ? 24.674 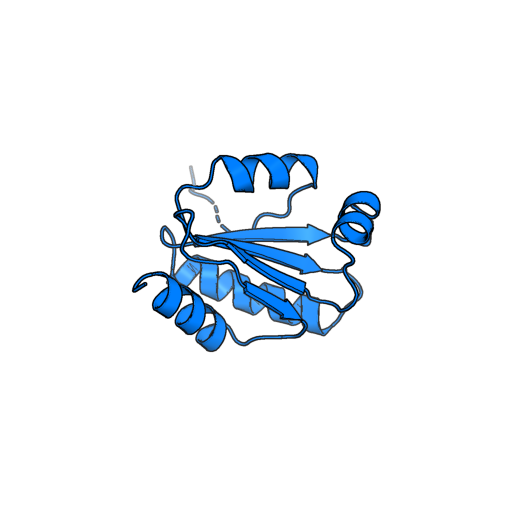19.049 23.019 1.00 59.60 155 PRO A O 1
ATOM 767 N N . ALA A 1 122 ? 23.061 19.071 21.423 1.00 55.98 156 ALA A N 1
ATOM 768 C CA . ALA A 1 122 ? 22.473 20.339 21.852 1.00 56.32 156 ALA A CA 1
ATOM 769 C C . ALA A 1 122 ? 22.151 20.363 23.345 1.00 57.76 156 ALA A C 1
ATOM 770 O O . ALA A 1 122 ? 22.257 21.413 23.993 1.00 58.38 156 ALA A O 1
ATOM 772 N N . ALA A 1 123 ? 21.720 19.227 23.902 1.00 58.05 157 ALA A N 1
ATOM 773 C CA . ALA A 1 123 ? 21.429 19.173 25.332 1.00 54.29 157 ALA A CA 1
ATOM 774 C C . ALA A 1 123 ? 22.679 19.485 26.151 1.00 57.23 157 ALA A C 1
ATOM 775 O O . ALA A 1 123 ? 22.640 20.305 27.080 1.00 56.73 157 ALA A O 1
ATOM 777 N N . GLN A 1 124 ? 23.803 18.845 25.812 1.00 55.69 158 GLN A N 1
ATOM 778 C CA . GLN A 1 124 ? 25.053 19.120 26.512 1.00 55.84 158 GLN A CA 1
ATOM 779 C C . GLN A 1 124 ? 25.466 20.583 26.365 1.00 57.98 158 GLN A C 1
ATOM 780 O O . GLN A 1 124 ? 25.901 21.213 27.342 1.00 57.22 158 GLN A O 1
ATOM 786 N N . ILE A 1 125 ? 25.301 21.155 25.169 1.00 55.51 159 ILE A N 1
ATOM 787 C CA . ILE A 1 125 ? 25.648 22.565 24.981 1.00 60.49 159 ILE A CA 1
ATOM 788 C C . ILE A 1 125 ? 24.804 23.446 25.892 1.00 60.10 159 ILE A C 1
ATOM 789 O O . ILE A 1 125 ? 25.312 24.392 26.508 1.00 58.69 159 ILE A O 1
ATOM 794 N N . MET A 1 126 ? 23.504 23.144 25.995 1.00 59.02 160 MET A N 1
ATOM 795 C CA . MET A 1 126 ? 22.595 23.934 26.829 1.00 62.28 160 MET A CA 1
ATOM 796 C C . MET A 1 126 ? 22.932 23.811 28.315 1.00 59.85 160 MET A C 1
ATOM 797 O O . MET A 1 126 ? 22.905 24.808 29.050 1.00 58.95 160 MET A O 1
ATOM 802 N N . GLU A 1 127 ? 23.263 22.602 28.771 1.00 59.52 161 GLU A N 1
ATOM 803 C CA . GLU A 1 127 ? 23.715 22.432 30.145 1.00 61.54 161 GLU A CA 1
ATOM 804 C C . GLU A 1 127 ? 24.940 23.291 30.430 1.00 62.30 161 GLU A C 1
ATOM 805 O O . GLU A 1 127 ? 25.022 23.918 31.487 1.00 64.75 161 GLU A O 1
ATOM 811 N N . ILE A 1 128 ? 25.895 23.346 29.488 1.00 63.15 162 ILE A N 1
ATOM 812 C CA . ILE A 1 128 ? 27.120 24.119 29.688 1.00 56.81 162 ILE A CA 1
ATOM 813 C C . ILE A 1 128 ? 26.791 25.598 29.833 1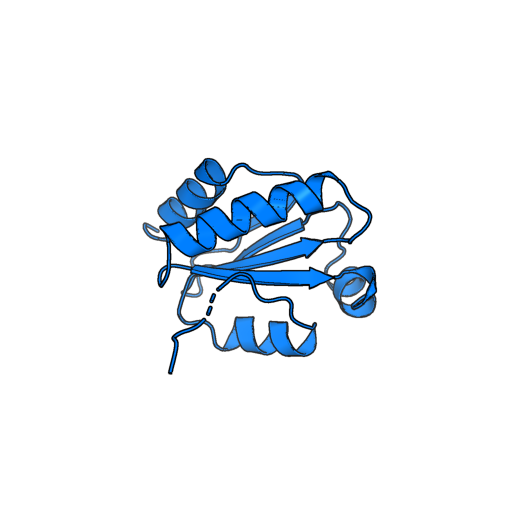.00 62.05 162 ILE A C 1
ATOM 814 O O . ILE A 1 128 ? 27.251 26.266 30.768 1.00 62.56 162 ILE A O 1
ATOM 819 N N . VAL A 1 129 ? 25.990 26.133 28.910 1.00 58.52 163 VAL A N 1
ATOM 820 C CA . VAL A 1 129 ? 25.591 27.531 29.018 1.00 59.90 163 VAL A CA 1
ATOM 821 C C . VAL A 1 129 ? 24.841 27.763 30.319 1.00 61.93 163 VAL A C 1
ATOM 822 O O . VAL A 1 129 ? 25.049 28.772 30.997 1.00 61.39 163 VAL A O 1
ATOM 826 N N . GLY A 1 130 ? 23.975 26.821 30.700 1.00 65.30 164 GLY A N 1
ATOM 827 C CA . GLY A 1 130 ? 23.261 26.957 31.962 1.00 62.55 164 GLY A CA 1
ATOM 828 C C . GLY A 1 130 ? 24.193 27.041 33.153 1.00 62.62 164 GLY A C 1
ATOM 829 O O . GLY A 1 130 ? 24.054 27.914 34.008 1.00 69.67 164 GLY A O 1
ATOM 830 N N . GLN A 1 131 ? 25.182 26.156 33.208 1.00 62.98 165 GLN A N 1
ATOM 831 C CA . GLN A 1 131 ? 26.110 26.175 34.333 1.00 65.26 165 GLN A CA 1
ATOM 832 C C . GLN A 1 131 ? 26.956 27.443 34.351 1.00 67.73 165 GLN A C 1
ATOM 833 O O . GLN A 1 131 ? 27.329 27.926 35.425 1.00 69.76 165 GLN A O 1
ATOM 839 N N . ILE A 1 132 ? 27.263 27.997 33.178 1.00 66.62 166 ILE A N 1
ATOM 840 C CA . ILE A 1 132 ? 27.989 29.260 33.117 1.00 67.01 166 ILE A CA 1
ATOM 841 C C . ILE A 1 132 ? 27.121 30.406 33.633 1.00 75.26 166 ILE A C 1
ATOM 842 O O . ILE A 1 132 ? 27.633 31.368 34.221 1.00 78.49 166 ILE A O 1
ATOM 847 N N . GLU A 1 133 ? 25.798 30.321 33.441 1.00 74.94 167 GLU A N 1
ATOM 848 C CA . GLU A 1 133 ? 24.910 31.394 33.876 1.00 73.52 167 GLU A CA 1
ATOM 849 C C . GLU A 1 133 ? 24.897 31.506 35.399 1.00 78.41 167 GLU A C 1
ATOM 850 O O . GLU A 1 133 ? 24.919 32.614 35.950 1.00 79.34 167 GLU A O 1
ATOM 856 N N . ALA A 1 134 ? 24.904 30.366 36.093 1.00 80.61 168 ALA A N 1
ATOM 857 C CA . ALA A 1 134 ? 25.006 30.317 37.555 1.00 82.12 168 ALA A CA 1
ATOM 858 C C . ALA A 1 134 ? 26.470 30.135 37.963 1.00 88.22 168 ALA A C 1
ATOM 859 O O . ALA A 1 134 ? 26.932 29.031 38.258 1.00 97.81 168 ALA A O 1
ATOM 861 N N . GLY A 1 135 ? 27.211 31.246 38.002 1.00 88.79 169 GLY A N 1
ATOM 862 C CA . GLY A 1 135 ? 28.633 31.205 38.339 1.00 93.41 169 GLY A CA 1
ATOM 863 C C . GLY A 1 135 ? 29.096 32.007 39.549 1.00 100.59 169 GLY A C 1
ATOM 864 O O . GLY A 1 135 ? 29.369 31.437 40.616 1.00 102.91 169 GLY A O 1
#

Nearest PDB structures (foldseek):
  7asw-assembly1_A  TM=1.009E+00  e=9.867E-25  Chlamydomonas reinhardtii
  8qma-assembly1_M  TM=9.124E-01  e=2.421E-11  Sinapis alba
  5hr0-assembly2_B  TM=8.870E-01  e=1.394E-10  Escherichia coli
  3dyr-assembly2_B  TM=8.828E-01  e=7.011E-10  Escherichia coli K-12
  7c3f-assembly4_L  TM=8.550E-01  e=2.519E-09  Arabidopsis thaliana

Sequence (113 aa):
HMVIKVEKISGEQLEVAIASRDTTLIVDFFATWCGPCLLLARELEQVAEEMDGRVKVVKIDVDENPDLSNMLRIQGLPTIVIIPKDAGKPALRTEGFLPAAQIMEIVGQIEAG